Protein AF-A0A924KPB7-F1 (afdb_monomer_lite)

Secondary structure (DSSP, 8-state):
-EEEETTEEEEHHHHTTTTTHHHHHHT--EEEEEE----SSSSTT--EEEEEE--TT-HHHHHHHHHHHHTTTSS-PPPP--

Foldseek 3Di:
DWDDDPNDIDDCVVCVCVVPVVLVVQVWDWDWFWAQDPDDPPCHRPIDTDIQTDGPPPVVNNVVVSVVCPVVPRRDDDDDPD

pLDDT: mean 90.45, std 11.17, range [55.31, 98.69]

Structure (mmCIF, N/CA/C/O backbone):
data_AF-A0A924KPB7-F1
#
_entry.id   AF-A0A924KPB7-F1
#
loop_
_atom_site.group_PDB
_atom_site.id
_atom_site.type_symbol
_atom_site.label_atom_id
_atom_site.label_alt_id
_atom_site.label_comp_id
_atom_site.label_asym_id
_atom_site.label_entity_id
_atom_site.label_seq_id
_atom_site.pdbx_PDB_ins_code
_atom_site.Cartn_x
_atom_site.Cartn_y
_atom_site.Cartn_z
_atom_site.occupancy
_atom_site.B_iso_or_equiv
_atom_site.auth_seq_id
_atom_site.auth_comp_id
_atom_site.auth_asym_id
_atom_site.auth_atom_id
_atom_site.pdbx_PDB_model_num
ATOM 1 N N . GLU A 1 1 ? 6.079 22.953 6.279 1.00 82.00 1 GLU A N 1
ATOM 2 C CA . GLU A 1 1 ? 5.759 21.748 7.071 1.00 82.00 1 GLU A CA 1
ATOM 3 C C . GLU A 1 1 ? 6.809 20.674 6.817 1.00 82.00 1 GLU A C 1
ATOM 5 O O . GLU A 1 1 ? 7.399 20.664 5.734 1.00 82.00 1 GLU A O 1
ATOM 10 N N . TRP A 1 2 ? 7.070 19.826 7.813 1.00 89.31 2 TRP A N 1
ATOM 11 C CA . TRP A 1 2 ? 8.139 18.824 7.813 1.00 89.31 2 TRP A CA 1
ATOM 12 C C . TRP A 1 2 ? 7.562 17.416 7.975 1.00 89.31 2 TRP A C 1
ATOM 14 O O . TRP A 1 2 ? 6.574 17.235 8.683 1.00 89.31 2 TRP A O 1
ATOM 24 N N . LEU A 1 3 ? 8.178 16.440 7.311 1.00 87.88 3 LEU A N 1
ATOM 25 C CA . LEU A 1 3 ? 7.814 15.028 7.356 1.00 87.88 3 LEU A CA 1
ATOM 26 C C . LEU A 1 3 ? 8.980 14.224 7.940 1.00 87.88 3 LEU A C 1
ATOM 28 O O . LEU A 1 3 ? 10.072 14.216 7.372 1.00 87.88 3 LEU A O 1
ATOM 32 N N . GLY A 1 4 ? 8.743 13.539 9.057 1.00 89.62 4 GLY A N 1
ATOM 33 C CA . GLY A 1 4 ? 9.712 12.631 9.666 1.00 89.62 4 GLY A CA 1
ATOM 34 C C . GLY A 1 4 ? 9.607 11.224 9.078 1.00 89.62 4 GLY A C 1
ATOM 35 O O . GLY A 1 4 ? 8.560 10.594 9.195 1.00 89.62 4 GLY A O 1
ATOM 36 N N . ILE A 1 5 ? 10.686 10.710 8.485 1.00 88.12 5 ILE A N 1
ATOM 37 C CA . ILE A 1 5 ? 10.782 9.330 7.984 1.00 88.12 5 ILE A CA 1
ATOM 38 C C . ILE A 1 5 ? 12.071 8.722 8.530 1.00 88.12 5 ILE A C 1
ATOM 40 O O . ILE A 1 5 ? 13.144 9.290 8.339 1.00 88.12 5 ILE A O 1
ATOM 44 N N . ASN A 1 6 ? 11.978 7.575 9.213 1.00 88.75 6 ASN A N 1
ATOM 45 C CA . ASN A 1 6 ? 13.133 6.857 9.775 1.00 88.75 6 ASN A CA 1
ATOM 46 C C . ASN A 1 6 ? 14.093 7.771 10.570 1.00 88.75 6 ASN A C 1
ATOM 48 O O . ASN A 1 6 ? 15.308 7.719 10.398 1.00 88.75 6 ASN A O 1
ATOM 52 N N . GLY A 1 7 ? 13.541 8.666 11.399 1.00 90.56 7 GLY A N 1
ATOM 53 C CA . GLY A 1 7 ? 14.313 9.615 12.215 1.00 90.56 7 GLY A CA 1
ATOM 54 C C . GLY A 1 7 ? 14.884 10.825 11.463 1.00 90.56 7 GLY A C 1
ATOM 55 O O . GLY A 1 7 ? 15.499 11.683 12.088 1.00 90.56 7 GLY A O 1
ATOM 56 N N . THR A 1 8 ? 14.655 10.937 10.152 1.00 93.19 8 THR A N 1
ATOM 57 C CA . THR A 1 8 ? 15.133 12.053 9.322 1.00 93.19 8 THR A CA 1
ATOM 58 C C . THR A 1 8 ? 13.985 12.985 8.942 1.00 93.19 8 THR A C 1
ATOM 60 O O . THR A 1 8 ? 12.900 12.529 8.587 1.00 93.19 8 THR A O 1
ATOM 63 N N . GLN A 1 9 ? 14.218 14.298 9.013 1.00 94.81 9 GLN A N 1
ATOM 64 C CA . GLN A 1 9 ? 13.239 15.317 8.633 1.00 94.81 9 GLN A CA 1
ATOM 65 C C . GLN A 1 9 ? 13.392 15.708 7.163 1.00 94.81 9 GLN A C 1
ATOM 67 O O . GLN A 1 9 ? 14.482 16.064 6.717 1.00 94.81 9 GLN A O 1
ATOM 72 N N . TYR A 1 10 ? 12.280 15.708 6.432 1.00 93.75 10 TYR A N 1
ATOM 73 C CA . TYR A 1 10 ? 12.217 16.099 5.029 1.00 93.75 10 TYR A CA 1
ATOM 74 C C . TYR A 1 10 ? 11.198 17.226 4.804 1.00 93.75 10 TYR A C 1
ATOM 76 O O . TYR A 1 10 ? 10.181 17.280 5.501 1.00 93.75 10 TYR A O 1
ATOM 84 N N . PRO A 1 11 ? 11.401 18.115 3.813 1.00 94.88 11 PRO A N 1
ATOM 85 C CA . PRO A 1 11 ? 10.379 19.082 3.421 1.00 94.88 11 PRO A CA 1
ATOM 86 C C . PRO A 1 11 ? 9.132 18.348 2.920 1.00 94.88 11 PRO A C 1
ATOM 88 O O . PRO A 1 11 ? 9.189 17.686 1.882 1.00 94.88 11 PRO A O 1
ATOM 91 N N . ALA A 1 12 ? 8.004 18.479 3.628 1.00 90.88 12 ALA A N 1
ATOM 92 C CA . ALA A 1 12 ? 6.839 17.615 3.419 1.00 90.88 12 ALA A CA 1
ATOM 93 C C . ALA A 1 12 ? 6.404 17.570 1.947 1.00 90.88 12 ALA A C 1
ATOM 95 O O . ALA A 1 12 ? 6.375 16.502 1.350 1.00 90.88 12 ALA A O 1
ATOM 96 N N . ARG A 1 13 ? 6.189 18.733 1.314 1.00 91.56 13 ARG A N 1
ATOM 97 C CA . ARG A 1 13 ? 5.720 18.836 -0.082 1.00 91.56 13 ARG A CA 1
ATOM 98 C C . ARG A 1 13 ? 6.597 18.083 -1.087 1.00 91.56 13 ARG A C 1
ATOM 100 O O . ARG A 1 13 ? 6.061 17.440 -1.979 1.00 91.56 13 ARG A O 1
ATOM 107 N N . ALA A 1 14 ? 7.918 18.183 -0.963 1.00 90.25 14 ALA A N 1
ATOM 108 C CA . ALA A 1 14 ? 8.839 17.494 -1.867 1.00 90.25 14 ALA A CA 1
ATOM 109 C C . ALA A 1 14 ? 8.946 15.996 -1.536 1.00 90.25 14 ALA A C 1
ATOM 111 O O . ALA A 1 14 ? 9.203 15.181 -2.415 1.00 90.25 14 ALA A O 1
ATOM 112 N N . ALA A 1 15 ? 8.743 15.643 -0.266 1.00 91.62 15 ALA A N 1
ATOM 113 C CA . ALA A 1 15 ? 8.997 14.314 0.265 1.00 91.62 15 ALA A CA 1
ATOM 114 C C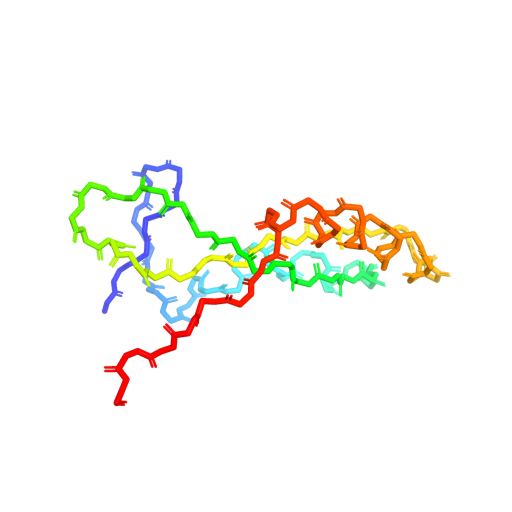 . ALA A 1 15 ? 7.779 13.381 0.287 1.00 91.62 15 ALA A C 1
ATOM 116 O O . ALA A 1 15 ? 7.961 12.175 0.440 1.00 91.62 15 ALA A O 1
ATOM 117 N N . MET A 1 16 ? 6.556 13.898 0.103 1.00 91.56 16 MET A N 1
ATOM 118 C CA . MET A 1 16 ? 5.324 13.090 0.139 1.00 91.56 16 MET A CA 1
ATOM 119 C C . MET A 1 16 ? 5.387 11.861 -0.782 1.00 91.56 16 MET A C 1
ATOM 121 O O . MET A 1 16 ? 4.839 10.815 -0.450 1.00 91.56 16 MET A O 1
ATOM 125 N N . GLY A 1 17 ? 6.059 11.976 -1.932 1.00 92.75 17 GLY A N 1
ATOM 126 C CA . GLY A 1 17 ? 6.182 10.902 -2.919 1.00 92.75 17 GLY A CA 1
ATOM 127 C C . GLY A 1 17 ? 7.338 9.923 -2.694 1.00 92.75 17 GLY A C 1
ATOM 128 O O . GLY A 1 17 ? 7.442 8.956 -3.444 1.00 92.75 17 GLY A O 1
ATOM 129 N N . LEU A 1 18 ? 8.207 10.123 -1.693 1.00 94.75 18 LEU A N 1
ATOM 130 C CA . LEU A 1 18 ? 9.428 9.311 -1.528 1.00 94.75 18 LEU A CA 1
ATOM 131 C C . LEU A 1 18 ? 9.142 7.808 -1.425 1.00 94.75 18 LEU A C 1
ATOM 133 O O . LEU A 1 18 ? 9.920 6.996 -1.919 1.00 94.75 18 LEU A O 1
ATOM 137 N N . LEU A 1 19 ? 8.017 7.440 -0.808 1.00 94.62 19 LEU A N 1
ATOM 138 C CA . LEU A 1 19 ? 7.632 6.044 -0.591 1.00 94.62 19 LEU A CA 1
ATOM 139 C C . LEU A 1 19 ? 6.794 5.450 -1.736 1.00 94.62 19 LEU A C 1
ATOM 141 O O . LEU A 1 19 ? 6.567 4.243 -1.746 1.00 94.62 19 LEU A O 1
ATOM 145 N N . THR A 1 20 ? 6.329 6.255 -2.694 1.00 95.62 20 THR A N 1
ATOM 146 C CA . THR A 1 20 ? 5.452 5.811 -3.798 1.00 95.62 20 THR A CA 1
ATOM 147 C C . THR A 1 20 ? 6.141 5.884 -5.162 1.00 95.62 20 THR A C 1
ATOM 149 O O . THR A 1 20 ? 5.860 5.075 -6.052 1.00 95.62 20 THR A O 1
ATOM 152 N N . GLN A 1 21 ? 7.073 6.825 -5.335 1.00 96.06 21 GLN A N 1
ATOM 153 C CA . GLN A 1 21 ? 7.724 7.111 -6.610 1.00 96.06 21 GLN A CA 1
ATOM 154 C C . GLN A 1 21 ? 8.502 5.912 -7.186 1.00 96.06 21 GLN A C 1
ATOM 156 O O . GLN A 1 21 ? 8.306 5.626 -8.369 1.00 96.06 21 GLN A O 1
ATOM 161 N N . PRO A 1 22 ? 9.316 5.157 -6.414 1.00 95.56 22 PRO A N 1
ATOM 162 C CA . PRO A 1 22 ? 10.036 4.003 -6.964 1.00 95.56 22 PRO A CA 1
ATOM 163 C C . PRO A 1 22 ? 9.102 2.893 -7.464 1.00 95.56 22 PRO A C 1
ATOM 165 O O . PRO A 1 22 ? 9.391 2.232 -8.457 1.00 95.56 22 PRO A O 1
ATOM 168 N N . ILE A 1 23 ? 7.961 2.712 -6.794 1.00 96.88 23 ILE A N 1
ATOM 169 C CA . ILE A 1 23 ? 6.981 1.671 -7.122 1.00 96.88 23 ILE A CA 1
ATOM 170 C C . ILE A 1 23 ? 6.220 2.029 -8.397 1.00 96.88 23 ILE A C 1
ATOM 172 O O . ILE A 1 23 ? 6.062 1.192 -9.284 1.00 96.88 23 ILE A O 1
ATOM 176 N N . SER A 1 24 ? 5.823 3.299 -8.520 1.00 91.88 24 SER A N 1
ATOM 177 C CA . SER A 1 24 ? 5.177 3.821 -9.729 1.00 91.88 24 SER A CA 1
ATOM 178 C C . SER A 1 24 ? 6.117 3.761 -10.933 1.00 91.88 24 SER A C 1
ATOM 180 O O . SER A 1 24 ? 5.696 3.395 -12.024 1.00 91.88 24 SER A O 1
ATOM 182 N N . PHE A 1 25 ? 7.406 4.056 -10.727 1.00 96.50 25 PHE A N 1
ATOM 183 C CA . PHE A 1 25 ? 8.428 3.912 -11.764 1.00 96.50 25 PHE A CA 1
ATOM 184 C C . PHE A 1 25 ? 8.567 2.462 -12.255 1.00 96.50 25 PHE A C 1
ATOM 186 O O . PHE A 1 25 ? 8.718 2.237 -13.452 1.00 96.50 25 PHE A O 1
ATOM 193 N N . ALA A 1 26 ? 8.463 1.478 -11.357 1.00 96.44 26 ALA A N 1
ATOM 194 C CA . ALA A 1 26 ? 8.483 0.059 -11.718 1.00 96.44 26 ALA A CA 1
ATOM 195 C C . ALA A 1 26 ? 7.184 -0.435 -12.394 1.00 96.44 26 ALA A C 1
ATOM 197 O O . ALA A 1 26 ? 7.161 -1.550 -12.913 1.00 96.44 26 ALA A O 1
ATOM 198 N N . GLY A 1 27 ? 6.106 0.359 -12.389 1.00 96.69 27 GLY A N 1
ATOM 199 C CA . GLY A 1 27 ? 4.809 -0.023 -12.959 1.00 96.69 27 GLY A CA 1
ATOM 200 C C . GLY A 1 27 ? 4.072 -1.108 -12.165 1.00 96.69 27 GLY A C 1
ATOM 201 O O . GLY A 1 27 ? 3.220 -1.801 -12.719 1.00 96.69 27 GLY A O 1
ATOM 202 N N . CYS A 1 28 ? 4.404 -1.295 -10.885 1.00 98.12 28 CYS A N 1
ATOM 203 C CA . CYS A 1 28 ? 3.745 -2.295 -10.047 1.00 98.12 28 CYS A CA 1
ATOM 204 C C . CYS A 1 28 ? 2.340 -1.828 -9.619 1.00 98.12 28 CYS A C 1
ATOM 206 O O . CYS A 1 28 ? 2.180 -0.661 -9.249 1.00 98.12 28 CYS A O 1
ATOM 208 N N . PRO A 1 29 ? 1.331 -2.719 -9.590 1.00 98.25 29 PRO A N 1
ATOM 209 C CA . PRO A 1 29 ? 0.025 -2.406 -9.022 1.00 98.25 29 PRO A CA 1
ATOM 210 C C . PRO A 1 29 ? 0.111 -2.190 -7.506 1.00 98.25 29 PRO A C 1
ATOM 212 O O . PRO A 1 29 ? 0.818 -2.914 -6.795 1.00 98.25 29 PRO A O 1
ATOM 215 N N . VAL A 1 30 ? -0.650 -1.209 -7.011 1.00 98.44 30 VAL A N 1
ATOM 216 C CA . VAL A 1 30 ? -0.688 -0.825 -5.594 1.00 98.44 30 VAL A CA 1
ATOM 217 C C . VAL A 1 30 ? -2.127 -0.635 -5.123 1.00 98.44 30 VAL A C 1
ATOM 219 O O . VAL A 1 30 ? -2.899 0.080 -5.757 1.00 98.44 30 VAL A O 1
ATOM 222 N N . VAL A 1 31 ? -2.464 -1.211 -3.967 1.00 98.44 31 VAL A N 1
ATOM 223 C CA . VAL A 1 31 ? -3.649 -0.829 -3.180 1.00 98.44 31 VAL A CA 1
ATOM 224 C C . VAL A 1 31 ? -3.188 -0.089 -1.927 1.00 98.44 31 VAL A C 1
ATOM 226 O O . VAL A 1 31 ? -2.321 -0.576 -1.204 1.00 98.44 31 VAL A O 1
ATOM 229 N N . ALA A 1 32 ? -3.764 1.084 -1.659 1.00 97.75 32 ALA A N 1
ATOM 230 C CA . ALA A 1 32 ? -3.526 1.834 -0.427 1.00 97.75 32 ALA A CA 1
ATOM 231 C C . ALA A 1 32 ? -4.591 1.469 0.619 1.00 97.75 32 ALA A C 1
ATOM 233 O O . ALA A 1 32 ? -5.741 1.893 0.514 1.00 97.75 32 ALA A O 1
ATOM 234 N N . ALA A 1 33 ? -4.216 0.670 1.618 1.00 97.38 33 ALA A N 1
ATOM 235 C CA . ALA A 1 33 ? -5.105 0.255 2.698 1.00 97.38 33 ALA A CA 1
ATOM 236 C C . ALA A 1 33 ? -5.029 1.257 3.872 1.00 97.38 33 ALA A C 1
ATOM 238 O O . ALA A 1 33 ? -3.924 1.519 4.359 1.00 97.38 33 ALA A O 1
ATOM 239 N N . PRO A 1 34 ? -6.153 1.839 4.331 1.00 95.56 34 PRO A N 1
ATOM 240 C CA . PRO A 1 34 ? -6.152 2.822 5.414 1.00 95.56 34 PRO A CA 1
ATOM 241 C C . PRO A 1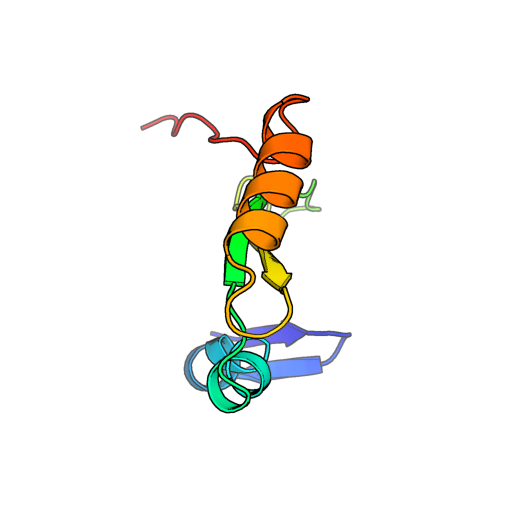 34 ? -5.904 2.155 6.770 1.00 95.56 34 PRO A C 1
ATOM 243 O O . PRO A 1 34 ? -6.598 1.208 7.118 1.00 95.56 34 PRO A O 1
ATOM 246 N N . MET A 1 35 ? -4.954 2.673 7.545 1.00 93.38 35 MET A N 1
ATOM 247 C CA . MET A 1 35 ? -4.613 2.195 8.888 1.00 93.38 35 MET A CA 1
ATOM 248 C C . MET A 1 35 ? -4.710 3.327 9.906 1.00 93.38 35 MET A C 1
ATOM 250 O O . MET A 1 35 ? -4.456 4.488 9.583 1.00 93.38 35 MET A O 1
ATOM 254 N N . TRP A 1 36 ? -5.008 2.973 11.154 1.00 91.00 36 TRP A N 1
ATOM 255 C CA . TRP A 1 36 ? -5.192 3.917 12.259 1.00 91.00 36 TRP A CA 1
ATOM 256 C C . TRP A 1 36 ? -4.196 3.620 13.384 1.00 91.00 36 TRP A C 1
ATOM 258 O O . TRP A 1 36 ? -4.569 3.014 14.387 1.00 91.00 36 TRP A O 1
ATOM 268 N N . PRO A 1 37 ? -2.914 3.984 13.218 1.00 86.31 37 PRO A N 1
ATOM 269 C CA . PRO A 1 37 ? -1.910 3.747 14.242 1.00 86.31 37 PRO A CA 1
ATOM 270 C C . PRO A 1 37 ? -2.244 4.534 15.514 1.00 86.31 37 PRO A C 1
ATOM 272 O O . PRO A 1 37 ? -2.660 5.695 15.469 1.00 86.31 37 PRO A O 1
ATOM 275 N N . GLU A 1 38 ? -2.026 3.907 16.665 1.00 78.75 38 GLU A N 1
ATOM 276 C CA . GLU A 1 38 ? -2.122 4.580 17.956 1.00 78.75 38 GLU A CA 1
ATOM 277 C C . GLU A 1 38 ? -0.911 5.516 18.120 1.00 78.75 38 GLU A C 1
ATOM 279 O O . GLU A 1 38 ? 0.220 5.074 18.304 1.00 78.75 38 GLU A O 1
ATOM 284 N N . GLY A 1 39 ? -1.134 6.826 17.965 1.00 63.28 39 GLY A N 1
ATOM 285 C CA . GLY A 1 39 ? -0.096 7.859 18.059 1.00 63.28 39 GLY A CA 1
ATOM 286 C C . GLY A 1 39 ? -0.068 8.583 19.410 1.00 63.28 39 GLY A C 1
ATOM 287 O O . GLY A 1 39 ? -1.114 8.842 20.008 1.00 63.28 39 GLY A O 1
ATOM 288 N N . ASN A 1 40 ? 1.130 8.981 19.848 1.00 57.03 40 ASN A N 1
ATOM 289 C CA . ASN A 1 40 ? 1.416 9.715 21.089 1.00 57.03 40 ASN A CA 1
ATOM 290 C C . ASN A 1 40 ? 1.323 11.249 20.924 1.00 57.03 40 ASN A C 1
ATOM 292 O O . ASN A 1 40 ? 2.268 11.964 21.214 1.00 57.03 40 ASN A O 1
ATOM 296 N N . ASP A 1 41 ? 0.167 11.739 20.469 1.00 58.78 41 ASP A N 1
ATOM 297 C CA . ASP A 1 41 ? -0.294 13.147 20.528 1.00 58.78 41 ASP A CA 1
ATOM 298 C C . ASP A 1 41 ? -0.339 13.923 19.196 1.00 58.78 41 ASP A C 1
ATOM 300 O O . ASP A 1 41 ? -1.374 14.519 18.913 1.00 58.78 41 ASP A O 1
ATOM 304 N N . ALA A 1 42 ? 0.671 13.881 18.315 1.00 58.41 42 ALA A N 1
ATOM 305 C CA . ALA A 1 42 ? 0.648 14.696 17.077 1.00 58.41 42 ALA A CA 1
ATOM 306 C C . ALA A 1 42 ? -0.097 14.059 15.880 1.00 58.41 42 ALA A C 1
ATOM 308 O O . ALA A 1 42 ? -0.583 14.765 15.001 1.00 58.41 42 ALA A O 1
ATOM 309 N N . ALA A 1 43 ? -0.198 12.727 15.840 1.00 63.88 43 ALA A N 1
ATOM 310 C CA . ALA A 1 43 ? -0.880 11.967 14.780 1.00 63.88 43 ALA A CA 1
ATOM 311 C C . ALA A 1 43 ? -2.146 11.254 15.288 1.00 63.88 43 ALA A C 1
ATOM 313 O O . ALA A 1 43 ? -2.692 10.372 14.622 1.00 63.88 43 ALA A O 1
ATOM 314 N N . LYS A 1 44 ? -2.600 11.598 16.499 1.00 71.44 44 LYS A N 1
ATOM 315 C CA . LYS A 1 44 ? -3.701 10.908 17.166 1.00 71.44 44 LYS A CA 1
ATOM 316 C C . LYS A 1 44 ? -4.985 11.072 16.355 1.00 71.44 44 LYS A C 1
ATOM 318 O O . LYS A 1 44 ? -5.531 12.163 16.246 1.00 71.44 44 LYS A O 1
ATOM 323 N N . GLY A 1 45 ? -5.471 9.964 15.803 1.00 78.00 45 GLY A N 1
ATOM 324 C CA . GLY A 1 45 ? -6.688 9.948 14.995 1.00 78.00 45 GLY A CA 1
ATOM 325 C C . GLY A 1 45 ? -6.502 10.347 13.530 1.00 78.00 45 GLY A C 1
ATOM 326 O O . GLY A 1 45 ? -7.511 10.484 12.851 1.00 78.00 45 GLY A O 1
ATOM 327 N N . MET A 1 46 ? -5.269 10.489 13.032 1.00 85.94 46 MET A N 1
ATOM 328 C CA . MET A 1 46 ? -4.998 10.637 11.597 1.00 85.94 46 MET A CA 1
ATOM 329 C C . MET A 1 46 ? -4.717 9.265 10.965 1.00 85.94 46 MET A C 1
ATOM 331 O O . MET A 1 46 ? -3.950 8.488 11.541 1.00 85.94 46 MET A O 1
ATOM 335 N N . PRO A 1 47 ? -5.295 8.945 9.793 1.00 90.69 47 PRO A N 1
ATOM 336 C CA . PRO A 1 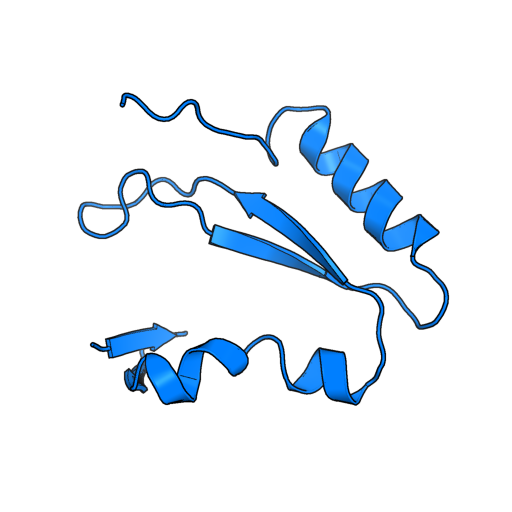47 ? -4.992 7.696 9.111 1.00 90.69 47 PRO A CA 1
ATOM 337 C C . PRO A 1 47 ? -3.627 7.755 8.416 1.00 90.69 47 PRO A C 1
ATOM 339 O O . PRO A 1 47 ? -3.173 8.816 7.981 1.00 90.69 47 PRO A O 1
ATOM 342 N N . ILE A 1 48 ? -3.012 6.589 8.230 1.00 91.00 48 ILE A N 1
ATOM 343 C CA . ILE A 1 48 ? -1.880 6.387 7.320 1.00 91.00 48 ILE A CA 1
ATOM 344 C C . ILE A 1 48 ? -2.236 5.311 6.293 1.00 91.00 48 ILE A C 1
ATOM 346 O O . ILE A 1 48 ? -2.857 4.305 6.623 1.00 91.00 48 ILE 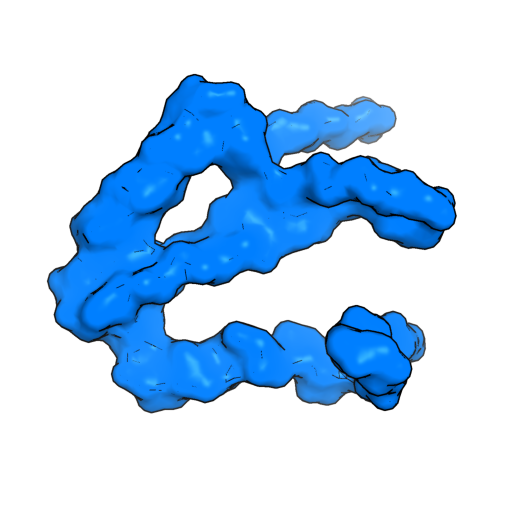A O 1
ATOM 350 N N . GLY A 1 49 ? -1.851 5.515 5.035 1.00 93.88 49 GLY A N 1
ATOM 351 C CA . GLY A 1 49 ? -1.999 4.494 4.000 1.00 93.88 49 GLY A CA 1
ATOM 352 C C . GLY A 1 49 ? -0.848 3.492 4.046 1.00 93.88 49 GLY A C 1
ATOM 353 O O . GLY A 1 49 ? 0.316 3.888 3.983 1.00 93.88 49 GLY A O 1
ATOM 354 N N . VAL A 1 50 ? -1.158 2.199 4.096 1.00 96.19 50 VAL A N 1
ATOM 355 C CA . VAL A 1 50 ? -0.191 1.120 3.851 1.00 96.19 50 VAL A CA 1
ATOM 356 C C . VAL A 1 50 ? -0.303 0.671 2.398 1.00 96.19 50 VAL A C 1
ATOM 358 O O . VAL A 1 50 ? -1.390 0.355 1.920 1.00 96.19 50 VAL A O 1
ATOM 361 N N . GLN A 1 51 ? 0.827 0.641 1.691 1.00 98.06 51 GLN A N 1
ATOM 362 C CA . GLN A 1 51 ? 0.890 0.190 0.302 1.00 98.06 51 GLN A CA 1
ATOM 363 C C . GLN A 1 51 ? 1.005 -1.334 0.234 1.00 98.06 51 GLN A C 1
ATOM 365 O O . GLN A 1 51 ? 1.977 -1.916 0.714 1.00 98.06 51 GLN A O 1
ATOM 370 N N . ILE A 1 52 ? 0.036 -1.970 -0.414 1.00 98.44 52 ILE A N 1
ATOM 371 C CA . ILE A 1 52 ? 0.077 -3.383 -0.782 1.00 98.44 52 ILE A CA 1
ATOM 372 C C . ILE A 1 52 ? 0.511 -3.446 -2.239 1.00 98.44 52 ILE A C 1
ATOM 374 O O . ILE A 1 52 ? -0.244 -3.061 -3.130 1.00 98.44 52 ILE A O 1
ATOM 378 N N . ILE A 1 53 ? 1.738 -3.903 -2.462 1.00 98.56 53 ILE A N 1
ATOM 379 C CA . ILE A 1 53 ? 2.392 -3.889 -3.769 1.00 98.56 53 ILE A CA 1
ATOM 380 C C . ILE A 1 53 ? 2.441 -5.322 -4.288 1.00 98.56 53 ILE A C 1
ATOM 382 O O . ILE A 1 53 ? 2.934 -6.215 -3.594 1.00 98.56 53 ILE A O 1
ATOM 386 N N . ALA A 1 54 ? 1.943 -5.545 -5.500 1.00 98.62 54 ALA A N 1
ATOM 387 C CA . ALA A 1 54 ? 2.038 -6.838 -6.171 1.00 98.62 54 ALA A CA 1
ATOM 388 C C . ALA A 1 54 ? 2.931 -6.748 -7.418 1.00 98.62 54 ALA A C 1
ATOM 390 O O . ALA A 1 54 ? 3.337 -5.667 -7.841 1.00 98.62 54 ALA A O 1
ATOM 391 N N . ALA A 1 55 ? 3.269 -7.903 -7.993 1.00 98.12 55 ALA A N 1
ATOM 392 C CA . ALA A 1 55 ? 3.967 -7.962 -9.275 1.00 98.12 55 ALA A CA 1
ATOM 393 C C . ALA A 1 55 ? 3.101 -7.355 -10.404 1.00 98.12 55 ALA A C 1
ATOM 395 O O . ALA A 1 55 ? 1.874 -7.326 -10.268 1.00 98.12 55 ALA A O 1
ATOM 396 N N . PRO A 1 56 ? 3.700 -6.904 -11.525 1.00 97.50 56 PRO A N 1
ATOM 397 C CA . PRO A 1 56 ? 2.948 -6.380 -12.664 1.00 97.50 56 PRO A CA 1
ATOM 398 C C . PRO A 1 56 ? 1.805 -7.308 -13.099 1.00 97.50 56 PRO A C 1
ATOM 400 O O . PRO A 1 56 ? 1.991 -8.526 -13.163 1.00 97.50 56 PRO A O 1
ATOM 403 N N . TRP A 1 57 ? 0.640 -6.719 -13.402 1.00 97.75 57 TRP A N 1
ATOM 404 C CA . TRP A 1 57 ? -0.586 -7.412 -13.845 1.00 97.75 57 TRP A CA 1
ATOM 405 C C . TRP A 1 57 ? -1.248 -8.322 -12.801 1.00 97.75 57 TRP A C 1
ATOM 407 O O . TRP A 1 57 ? -2.050 -9.192 -13.147 1.00 97.75 57 TRP A O 1
ATOM 417 N N . ARG A 1 58 ? -0.872 -8.177 -11.523 1.00 98.44 58 ARG A N 1
ATOM 418 C CA . ARG A 1 58 ? -1.406 -8.960 -10.399 1.00 98.44 58 ARG A CA 1
ATOM 419 C C . ARG A 1 58 ? -2.206 -8.113 -9.414 1.00 98.44 58 ARG A C 1
ATOM 421 O O . ARG A 1 58 ? -2.066 -8.258 -8.196 1.00 98.44 58 ARG A O 1
ATOM 428 N N . GLU A 1 59 ? -3.069 -7.242 -9.926 1.00 98.62 59 GLU A N 1
ATOM 429 C CA . GLU A 1 59 ? -4.042 -6.478 -9.136 1.00 98.62 59 GLU A CA 1
ATOM 430 C C . GLU A 1 59 ? -4.907 -7.409 -8.275 1.00 98.62 59 GLU A C 1
ATOM 432 O O . GLU A 1 59 ? -5.251 -7.067 -7.143 1.00 98.62 59 GLU A O 1
ATOM 437 N N . ASP A 1 60 ? -5.186 -8.621 -8.771 1.00 98.69 60 ASP A N 1
ATOM 438 C CA . ASP A 1 60 ? -5.888 -9.669 -8.032 1.00 98.69 60 ASP A CA 1
ATOM 439 C C . ASP A 1 60 ? -5.219 -9.967 -6.683 1.00 98.69 60 ASP A C 1
ATOM 441 O O . ASP A 1 60 ? -5.906 -10.099 -5.671 1.00 98.69 60 ASP A O 1
ATOM 445 N N . LEU A 1 61 ? -3.885 -10.030 -6.629 1.00 98.69 61 LEU A N 1
ATOM 446 C CA . LEU A 1 61 ? -3.155 -10.282 -5.386 1.00 98.69 61 LEU A CA 1
ATOM 447 C C . LEU A 1 61 ? -3.201 -9.084 -4.443 1.00 98.69 61 LEU A C 1
ATOM 449 O O . LEU A 1 61 ? -3.410 -9.274 -3.243 1.00 98.69 61 LEU A O 1
ATOM 453 N N . ALA A 1 62 ? -3.041 -7.869 -4.973 1.00 98.62 62 ALA A N 1
ATOM 454 C CA . ALA A 1 62 ? -3.090 -6.656 -4.164 1.00 98.62 62 ALA A CA 1
ATOM 455 C C . ALA A 1 62 ? -4.470 -6.491 -3.503 1.00 98.62 62 ALA A C 1
ATOM 457 O O . ALA A 1 62 ? -4.558 -6.287 -2.290 1.00 98.62 62 ALA A O 1
ATOM 458 N N . PHE A 1 63 ? -5.554 -6.688 -4.261 1.00 98.62 63 PHE A N 1
ATOM 459 C CA . PHE A 1 63 ? -6.915 -6.650 -3.720 1.00 98.62 63 PHE A CA 1
ATOM 460 C C . PHE A 1 63 ? -7.221 -7.813 -2.777 1.00 98.62 63 PHE A C 1
ATOM 462 O O . PHE A 1 63 ? -7.881 -7.607 -1.759 1.00 98.62 63 PHE A O 1
ATOM 469 N N . ARG A 1 64 ? -6.728 -9.027 -3.054 1.00 98.62 64 ARG A N 1
ATOM 470 C CA . ARG A 1 64 ? -6.898 -10.168 -2.137 1.00 98.62 64 ARG A CA 1
ATOM 471 C C . ARG A 1 64 ? -6.254 -9.900 -0.782 1.00 98.62 64 ARG A C 1
ATOM 473 O O . ARG A 1 64 ? -6.892 -10.138 0.239 1.00 98.62 64 ARG A O 1
ATOM 480 N N . ALA A 1 65 ? -5.028 -9.383 -0.762 1.00 98.44 65 ALA A N 1
ATOM 481 C CA . ALA A 1 65 ? -4.365 -9.005 0.482 1.00 98.44 65 ALA A CA 1
ATOM 482 C C . ALA A 1 65 ? -5.098 -7.848 1.184 1.00 98.44 65 ALA A C 1
ATOM 484 O O . ALA A 1 65 ? -5.310 -7.914 2.392 1.00 98.44 65 ALA A O 1
ATOM 485 N N . ALA A 1 66 ? -5.575 -6.843 0.439 1.00 98.38 66 ALA A N 1
ATOM 486 C CA . ALA A 1 66 ? -6.380 -5.759 1.007 1.00 98.38 66 ALA A CA 1
ATOM 487 C C . ALA A 1 66 ? -7.661 -6.280 1.675 1.00 98.38 66 ALA A C 1
ATOM 489 O O . ALA A 1 66 ? -7.984 -5.874 2.788 1.00 98.38 66 ALA A O 1
ATOM 490 N N . ARG A 1 67 ? -8.350 -7.237 1.039 1.00 98.31 67 ARG A N 1
ATOM 491 C CA . ARG A 1 67 ? -9.550 -7.876 1.593 1.00 98.31 67 ARG A CA 1
ATOM 492 C C . ARG A 1 67 ? -9.253 -8.645 2.879 1.00 98.31 67 ARG A C 1
ATOM 494 O O . ARG A 1 67 ? -10.064 -8.613 3.794 1.00 98.31 67 ARG A O 1
ATOM 501 N N . VAL A 1 68 ? -8.097 -9.302 2.972 1.00 98.31 68 VAL A N 1
ATOM 502 C CA . VAL A 1 68 ? -7.665 -9.977 4.209 1.00 98.31 68 VAL A CA 1
ATOM 503 C C . VAL A 1 68 ? -7.445 -8.981 5.352 1.00 98.31 68 VAL A C 1
ATOM 505 O O . VAL A 1 68 ? -7.701 -9.332 6.497 1.00 98.31 68 VAL A O 1
ATOM 508 N N . LEU A 1 69 ? -7.008 -7.750 5.069 1.00 97.69 69 LEU A N 1
ATOM 509 C CA . LEU A 1 69 ? -6.862 -6.702 6.090 1.00 97.69 69 LEU A CA 1
ATOM 510 C C . LEU A 1 69 ? -8.195 -6.034 6.449 1.00 97.69 69 LEU A C 1
ATOM 512 O O . LEU A 1 69 ? -8.397 -5.647 7.599 1.00 97.69 69 LEU A O 1
ATOM 516 N N . GLU A 1 70 ? -9.101 -5.895 5.485 1.00 97.75 70 GLU A N 1
ATOM 517 C CA . GLU A 1 70 ? -10.408 -5.271 5.706 1.00 97.75 70 GLU A CA 1
ATOM 518 C C . GLU A 1 70 ? -11.377 -6.182 6.476 1.00 97.75 70 GLU A C 1
ATOM 520 O O . GLU A 1 70 ? -12.069 -5.698 7.367 1.00 97.75 70 GLU A O 1
ATOM 525 N N . GLN A 1 71 ? -11.363 -7.498 6.240 1.00 97.69 71 GLN A N 1
ATOM 526 C CA . GLN A 1 71 ? -12.233 -8.460 6.935 1.00 97.69 71 GLN A CA 1
ATOM 527 C C . GLN A 1 71 ? -12.179 -8.393 8.475 1.00 97.69 71 GLN A C 1
ATOM 529 O O . GLN A 1 71 ? -13.241 -8.368 9.098 1.00 97.69 71 GLN A O 1
ATOM 534 N N . PRO A 1 72 ? -10.997 -8.370 9.121 1.00 96.50 72 PRO A N 1
ATOM 535 C CA . PRO A 1 72 ? -10.888 -8.212 10.570 1.00 96.50 72 PRO A CA 1
ATOM 536 C C . PRO A 1 72 ? -10.991 -6.748 11.033 1.00 96.50 72 PRO A C 1
ATOM 538 O O . PRO A 1 72 ? -10.815 -6.482 12.218 1.00 96.50 72 PRO A O 1
ATOM 541 N N . GLY A 1 73 ? -11.224 -5.790 10.127 1.00 94.56 73 GLY A N 1
ATOM 542 C CA . GLY A 1 73 ? -11.302 -4.363 10.447 1.00 94.56 73 GLY A CA 1
ATOM 543 C C . GLY A 1 73 ? -9.952 -3.681 10.690 1.00 94.56 73 GLY A C 1
ATOM 544 O O . GLY A 1 73 ? -9.931 -2.552 11.175 1.00 94.56 73 GLY A O 1
ATOM 545 N N . VAL A 1 74 ? -8.827 -4.326 10.351 1.00 94.94 74 VAL A N 1
ATOM 546 C CA . VAL A 1 74 ? -7.488 -3.712 10.450 1.00 94.94 74 VAL A CA 1
ATOM 547 C C . VAL A 1 74 ? -7.375 -2.554 9.462 1.00 94.94 74 VAL A C 1
ATOM 549 O O . VAL A 1 74 ? -6.987 -1.451 9.843 1.00 94.94 74 VAL A O 1
ATOM 552 N N . ALA A 1 75 ? -7.771 -2.798 8.208 1.00 96.81 75 ALA A N 1
ATOM 553 C CA . ALA A 1 75 ? -7.998 -1.748 7.230 1.00 96.81 75 ALA A CA 1
ATOM 554 C C . ALA A 1 75 ? -9.465 -1.318 7.278 1.00 96.81 75 ALA A C 1
ATOM 556 O O . ALA A 1 75 ? -10.341 -2.049 6.820 1.00 96.81 75 ALA A O 1
ATOM 557 N N . CYS A 1 76 ? -9.748 -0.145 7.832 1.00 94.38 76 CYS A N 1
ATOM 558 C CA . CYS A 1 76 ? -11.121 0.315 8.020 1.00 94.38 76 CYS A CA 1
ATOM 559 C C . CYS A 1 76 ? -11.261 1.821 7.817 1.00 94.38 76 CYS A C 1
ATOM 561 O O . CYS A 1 76 ? -10.290 2.581 7.849 1.00 94.38 76 CYS A O 1
ATOM 563 N N . LEU A 1 77 ? -12.499 2.261 7.611 1.00 90.06 77 LEU A N 1
ATOM 564 C CA . LEU A 1 77 ? -12.852 3.667 7.735 1.00 90.06 77 LEU A CA 1
ATOM 565 C C . LEU A 1 77 ? -13.155 3.959 9.202 1.00 90.06 77 LEU A C 1
ATOM 567 O O . LEU A 1 77 ? -13.823 3.174 9.871 1.00 90.06 77 LEU A O 1
ATOM 571 N N . LYS A 1 78 ? -12.695 5.109 9.683 1.00 84.00 78 LYS A N 1
ATOM 572 C CA . LYS A 1 78 ? -13.151 5.671 10.949 1.00 84.00 78 LYS A CA 1
ATOM 573 C C . LYS A 1 78 ? -14.177 6.742 10.628 1.00 84.00 78 LYS A C 1
ATOM 575 O O . LYS A 1 78 ? -13.917 7.599 9.781 1.00 84.00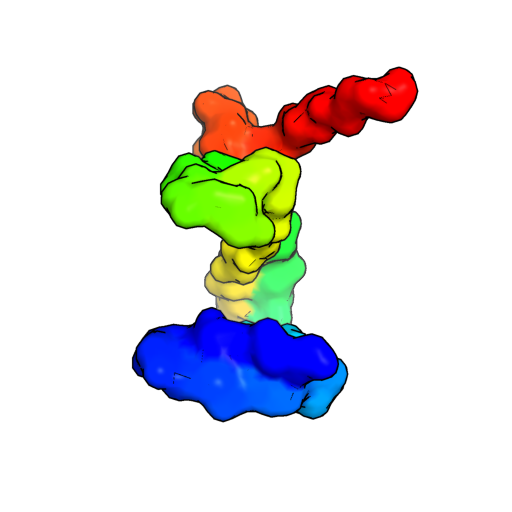 78 LYS A O 1
ATOM 580 N N . GLU A 1 79 ? -15.332 6.679 11.281 1.00 74.69 79 GLU A N 1
ATOM 581 C CA . GLU A 1 79 ? -16.324 7.744 11.182 1.00 74.69 79 GLU A CA 1
ATOM 582 C C . GLU A 1 79 ? -15.690 9.073 11.587 1.00 74.69 79 GLU A C 1
ATOM 584 O O . GLU A 1 79 ? -15.013 9.190 12.614 1.00 74.69 79 GLU A O 1
ATOM 589 N N . SER A 1 80 ? -15.879 10.068 10.726 1.00 68.44 80 SER A N 1
ATOM 590 C CA . SER A 1 80 ? -15.504 11.436 11.032 1.00 68.44 80 SER A CA 1
ATOM 591 C C . SER A 1 80 ? -16.568 12.005 11.960 1.00 68.44 80 SER A C 1
ATOM 593 O O . SER A 1 80 ? -17.749 11.975 11.630 1.00 68.44 80 SER A O 1
ATOM 595 N N . SER A 1 81 ? -16.162 12.512 13.119 1.00 64.75 81 SER A N 1
ATOM 596 C CA . SER A 1 81 ? -17.053 13.141 14.096 1.00 64.75 81 SER A CA 1
ATOM 597 C C . SER A 1 81 ? -17.388 14.595 13.728 1.00 64.75 81 SER A C 1
ATOM 599 O O . SER A 1 81 ? -17.311 15.469 14.591 1.00 64.75 81 SER A O 1
ATOM 601 N N . LEU A 1 82 ? -17.666 14.855 12.445 1.00 55.31 82 LEU A N 1
ATOM 602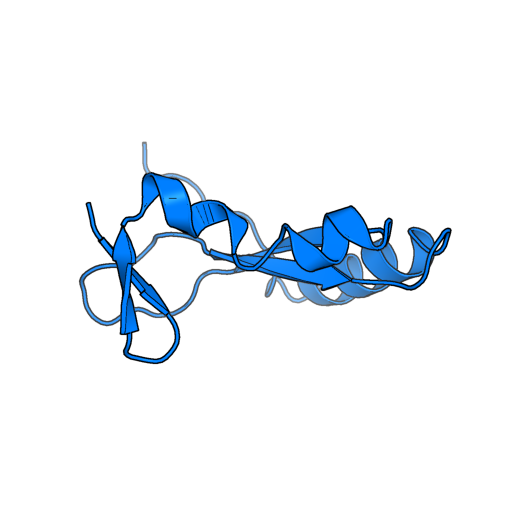 C CA . LEU A 1 82 ? -18.112 16.160 11.943 1.00 55.31 82 LEU A CA 1
ATOM 603 C C . LEU A 1 82 ? -19.570 16.435 12.318 1.00 55.31 82 LEU A C 1
ATOM 605 O O . LEU A 1 82 ? -20.387 15.493 12.227 1.00 55.31 82 LEU A O 1
#

Sequence (82 aa):
EWLGINGTQYPARAAMGLLTQPISFAGCPVVAAPMWPEGNDAAKGMPIGVQIIAAPWREDLAFRAARVLEQPGVACLKESSL

Radius of gyration: 14.74 Å; chains: 1; bounding box: 33×32×35 Å